Protein AF-A0AAN5CWR9-F1 (afdb_monomer)

Solvent-accessible surface area (backbone atoms only — not comparable to full-atom values): 10874 Å² total; per-residue (Å²): 136,82,84,84,90,83,85,81,84,77,79,86,83,84,78,80,84,82,78,83,78,79,84,79,78,82,86,76,77,94,75,89,75,87,76,82,74,76,89,75,84,77,80,77,78,90,78,76,80,80,81,78,84,73,88,71,83,81,76,83,70,81,81,71,81,74,76,70,79,76,76,76,74,86,65,65,53,74,72,73,81,78,58,66,41,56,16,73,83,80,62,50,77,31,61,57,33,38,69,52,52,84,51,71,69,59,26,51,56,53,59,70,39,47,58,71,97,48,76,71,52,54,56,59,51,57,52,47,70,76,43,86,71,78,47,35,36,38,64,90,37,41,67,79,71,81,68,69,78,78,76,82,126

Sequence (153 aa):
RTDEMGKTMQEPRESDGIAANPLAKEKNGAEENPMRIAEEHAEISLNSEPPKDKSMEVKKRPMAKALSPSATALHPLPVVNGVMRMCYLCGAMVSRSYATPPNPLARADFLARVIFSKKSFRHSVKALGRNATTAYFCVEHIRTSVEIPQEKQ

pLDDT: mean 73.28, std 16.83, range [47.56, 96.88]

Secondary structure (DSSP, 8-state):
------------------------------------------------PPPP----------------------PPPP-STT--EE-TTT--EESSEEEPPSSHHHHHHHHHTB--SSHHHHHHHHHHHHS----EEEGGGB-----------

Radius of gyration: 30.71 Å; Cα contacts (8 Å, |Δi|>4): 94; chains: 1; bounding box: 47×105×71 Å

Mean predicted aligned error: 17.84 Å

Foldseek 3Di:
DDDDDDDDDDDDDDDDDDDDDDDPPDDDDDDDDPPDDDPDPPPPDPDDDPPDDDDDPPPDDPDDPPPPPPPPQQDWDPQDPQDFFQAPQPRDTDSTKGKQDLDLVSNVVQLVQFADPDPVVVVVSVVVSVDSDIGIHHPVRGNNDPVVPPPDD

Structure (mmCIF, N/CA/C/O backbone):
data_AF-A0AAN5CWR9-F1
#
_entry.id   AF-A0AAN5CWR9-F1
#
loop_
_atom_site.group_PDB
_atom_site.id
_atom_site.type_symbol
_atom_site.label_atom_id
_atom_site.label_alt_id
_atom_site.label_comp_id
_atom_site.label_asym_id
_atom_site.label_entity_id
_atom_site.label_seq_id
_atom_site.pdbx_PDB_ins_code
_atom_site.Cartn_x
_atom_site.Cartn_y
_atom_site.Cartn_z
_atom_site.occupancy
_atom_site.B_iso_or_equiv
_atom_site.auth_seq_id
_atom_site.auth_comp_id
_atom_site.auth_asym_id
_atom_site.auth_atom_id
_atom_site.pdbx_PDB_model_num
ATOM 1 N N . ARG A 1 1 ? -17.597 -64.579 24.641 1.00 47.56 1 ARG A N 1
ATOM 2 C CA . ARG A 1 1 ? -16.515 -64.777 23.649 1.00 47.56 1 ARG A CA 1
ATOM 3 C C . ARG A 1 1 ? -15.872 -63.404 23.480 1.00 47.56 1 ARG A C 1
ATOM 5 O O . ARG A 1 1 ? -16.489 -62.561 22.851 1.00 47.56 1 ARG A O 1
ATOM 12 N N . THR A 1 2 ? -14.751 -63.223 24.186 1.00 52.31 2 THR A N 1
ATOM 13 C CA . THR A 1 2 ? -13.740 -62.144 24.132 1.00 52.31 2 THR A CA 1
ATOM 14 C C . THR A 1 2 ? -14.175 -60.682 24.288 1.00 52.31 2 THR A C 1
ATOM 16 O O . THR A 1 2 ? -14.654 -60.041 23.357 1.00 52.31 2 THR A O 1
ATOM 19 N N . ASP A 1 3 ? -13.911 -60.223 25.507 1.00 55.22 3 ASP A N 1
ATOM 20 C CA . ASP A 1 3 ? -13.624 -58.891 26.033 1.00 55.22 3 ASP A CA 1
ATOM 21 C C . ASP A 1 3 ? -12.478 -58.113 25.331 1.00 55.22 3 ASP A C 1
ATOM 23 O O . ASP A 1 3 ? -11.774 -58.642 24.473 1.00 55.22 3 ASP A O 1
ATOM 27 N N . GLU A 1 4 ? -12.272 -56.886 25.841 1.00 62.09 4 GLU A N 1
ATOM 28 C CA . GLU A 1 4 ? -11.043 -56.054 25.863 1.00 62.09 4 GLU A CA 1
ATOM 29 C C . GLU A 1 4 ? -10.886 -55.011 24.737 1.00 62.09 4 GLU A C 1
ATOM 31 O O . GLU A 1 4 ? -10.612 -55.311 23.583 1.00 62.09 4 GLU A O 1
ATOM 36 N N . MET A 1 5 ? -11.262 -53.745 24.969 1.00 61.09 5 MET A N 1
ATOM 37 C CA . MET A 1 5 ? -10.523 -52.680 25.684 1.00 61.09 5 MET A CA 1
ATOM 38 C C . MET A 1 5 ? -9.194 -52.279 25.022 1.00 61.09 5 MET A C 1
ATOM 40 O O . MET A 1 5 ? -8.156 -52.888 25.237 1.00 61.09 5 MET A O 1
ATOM 44 N N . GLY A 1 6 ? -9.224 -51.153 24.302 1.00 62.38 6 GLY A N 1
ATOM 45 C CA . GLY A 1 6 ? -8.041 -50.443 23.812 1.00 62.38 6 GLY A CA 1
ATOM 46 C C . GLY A 1 6 ? -8.216 -48.930 23.941 1.00 62.38 6 GLY A C 1
ATOM 47 O O . GLY A 1 6 ? -8.364 -48.231 22.945 1.00 62.38 6 GLY A O 1
ATOM 48 N N . LYS A 1 7 ? -8.259 -48.421 25.180 1.00 59.09 7 LYS A N 1
ATOM 49 C CA . LYS A 1 7 ? -8.129 -46.986 25.482 1.00 59.09 7 LYS A CA 1
ATOM 50 C C . LYS A 1 7 ? -6.653 -46.608 25.370 1.00 59.09 7 LYS A C 1
ATOM 52 O O . LYS A 1 7 ? -5.876 -46.916 26.268 1.00 59.09 7 LYS A O 1
ATOM 57 N N . THR A 1 8 ? -6.264 -45.915 24.307 1.00 69.56 8 THR A N 1
ATOM 58 C CA . THR A 1 8 ? -4.956 -45.254 24.259 1.00 69.56 8 THR A CA 1
ATOM 59 C C . THR A 1 8 ? -5.060 -43.930 25.006 1.00 69.56 8 THR A C 1
ATOM 61 O O . THR A 1 8 ? -5.626 -42.959 24.508 1.00 69.56 8 THR A O 1
ATOM 64 N N . MET A 1 9 ? -4.544 -43.911 26.234 1.00 60.97 9 MET A N 1
ATOM 65 C CA . MET A 1 9 ? -4.169 -42.678 26.915 1.00 60.97 9 MET A CA 1
ATOM 66 C C . MET A 1 9 ? -2.924 -42.115 26.223 1.00 60.97 9 MET A C 1
ATOM 68 O O . MET A 1 9 ? -1.904 -42.795 26.155 1.00 60.97 9 MET A O 1
ATOM 72 N N . GLN A 1 10 ? -3.007 -40.891 25.705 1.00 65.06 10 GLN A N 1
ATOM 73 C CA . GLN A 1 10 ? -1.825 -40.074 25.444 1.00 65.06 10 GLN A CA 1
ATOM 74 C C . GLN A 1 10 ? -1.863 -38.860 26.366 1.00 65.06 10 GLN A C 1
ATOM 76 O O . GLN A 1 10 ? -2.890 -38.203 26.524 1.00 65.06 10 GLN A O 1
ATOM 81 N N . GLU A 1 11 ? -0.727 -38.677 27.024 1.00 67.56 11 GLU A N 1
ATOM 82 C CA . GLU A 1 11 ? -0.473 -37.818 28.170 1.00 67.56 11 GLU A CA 1
ATOM 83 C C . GLU A 1 11 ? -0.696 -36.322 27.893 1.00 67.56 11 GLU A C 1
ATOM 85 O O . GLU A 1 11 ? -0.431 -35.842 26.785 1.00 67.56 11 GLU A O 1
ATOM 90 N N . PRO A 1 12 ? -1.097 -35.547 28.915 1.00 61.97 12 PRO A N 1
ATOM 91 C CA . PRO A 1 12 ? -0.959 -34.102 28.891 1.00 61.97 12 PRO A CA 1
ATOM 92 C C . PRO A 1 12 ? 0.529 -33.740 28.980 1.00 61.97 12 PRO A C 1
ATOM 94 O O . PRO A 1 12 ? 1.196 -34.012 29.974 1.00 61.97 12 PRO A O 1
ATOM 97 N N . ARG A 1 13 ? 1.061 -33.104 27.933 1.00 68.06 13 ARG A N 1
ATOM 98 C CA . ARG A 1 13 ? 2.355 -32.423 28.019 1.00 68.06 13 ARG A CA 1
ATOM 99 C C . ARG A 1 13 ? 2.169 -31.110 28.763 1.00 68.06 13 ARG A C 1
ATOM 101 O O . ARG A 1 13 ? 1.835 -30.088 28.169 1.00 68.06 13 ARG A O 1
ATOM 108 N N . GLU A 1 14 ? 2.392 -31.170 30.066 1.00 61.75 14 GLU A N 1
ATOM 109 C CA . GLU A 1 14 ? 2.844 -30.025 30.840 1.00 61.75 14 GLU A CA 1
ATOM 110 C C . GLU A 1 14 ? 4.251 -29.668 30.346 1.00 61.75 14 GLU A C 1
ATOM 112 O O . GLU A 1 14 ? 5.178 -30.475 30.391 1.00 61.75 14 GLU A O 1
ATOM 117 N N . SER A 1 15 ? 4.400 -28.471 29.790 1.00 65.31 15 SER A N 1
ATOM 118 C CA . SER A 1 15 ? 5.708 -27.842 29.667 1.00 65.31 15 SER A CA 1
ATOM 119 C C . SER A 1 15 ? 5.590 -26.439 30.225 1.00 65.31 15 SER A C 1
ATOM 121 O O . SER A 1 15 ? 5.079 -25.521 29.578 1.00 65.31 15 SER A O 1
ATOM 123 N N . ASP A 1 16 ? 6.022 -26.361 31.475 1.00 54.06 16 ASP A N 1
ATOM 124 C CA . ASP A 1 16 ? 6.283 -25.190 32.279 1.00 54.06 16 ASP A CA 1
ATOM 125 C C . ASP A 1 16 ? 7.066 -24.093 31.551 1.00 54.06 16 ASP A C 1
ATOM 127 O O . ASP A 1 16 ? 7.978 -24.342 30.763 1.00 54.06 16 ASP A O 1
ATOM 131 N N . GLY 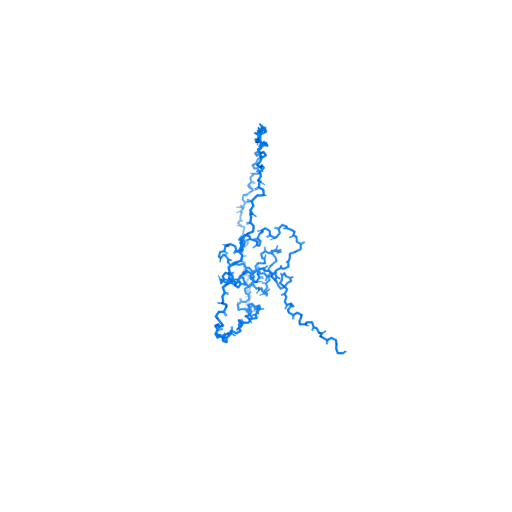A 1 17 ? 6.777 -22.858 31.961 1.00 58.53 17 GLY A N 1
ATOM 132 C CA . GLY A 1 17 ? 7.820 -21.856 32.142 1.00 58.53 17 GLY A CA 1
ATOM 133 C C . GLY A 1 17 ? 8.174 -21.012 30.925 1.00 58.53 17 GLY A C 1
ATOM 134 O O . GLY A 1 17 ? 9.260 -21.140 30.369 1.00 58.53 17 GLY A O 1
ATOM 135 N N . ILE A 1 18 ? 7.340 -20.015 30.612 1.00 57.34 18 ILE A N 1
ATOM 136 C CA . ILE A 1 18 ? 7.856 -18.778 30.013 1.00 57.34 18 ILE A CA 1
ATOM 137 C C . ILE A 1 18 ? 7.886 -17.723 31.110 1.00 57.34 18 ILE A C 1
ATOM 139 O O . ILE A 1 18 ? 6.858 -17.254 31.597 1.00 57.34 18 ILE A O 1
ATOM 143 N N . ALA A 1 19 ? 9.114 -17.427 31.519 1.00 57.62 19 ALA A N 1
ATOM 144 C CA . ALA A 1 19 ? 9.483 -16.480 32.546 1.00 57.62 19 ALA A CA 1
ATOM 145 C C . ALA A 1 19 ? 8.794 -15.122 32.356 1.00 57.62 19 ALA A C 1
ATOM 147 O O . ALA A 1 19 ? 8.875 -14.491 31.300 1.00 57.62 19 ALA A O 1
ATOM 148 N N . ALA A 1 20 ? 8.160 -14.656 33.430 1.00 57.03 20 ALA A N 1
ATOM 149 C CA . ALA A 1 20 ? 7.806 -13.261 33.599 1.00 57.03 20 ALA A CA 1
ATOM 150 C C . ALA A 1 20 ? 9.095 -12.428 33.552 1.00 57.03 20 ALA A C 1
ATOM 152 O O . ALA A 1 20 ? 9.962 -12.562 34.413 1.00 57.03 20 ALA A O 1
ATOM 153 N N . ASN A 1 21 ? 9.228 -11.588 32.530 1.00 58.91 21 ASN A N 1
ATOM 154 C CA . ASN A 1 21 ? 10.329 -10.642 32.429 1.00 58.91 21 ASN A CA 1
ATOM 155 C C . ASN A 1 21 ? 10.026 -9.465 33.378 1.00 58.91 21 ASN A C 1
ATOM 157 O O . ASN A 1 21 ? 9.003 -8.796 33.190 1.00 58.91 21 ASN A O 1
ATOM 161 N N . PRO A 1 22 ? 10.833 -9.222 34.426 1.00 63.12 22 PRO A N 1
ATOM 162 C CA . PRO A 1 22 ? 10.560 -8.160 35.374 1.00 63.12 22 PRO A CA 1
ATOM 163 C C . PRO A 1 22 ? 10.763 -6.792 34.723 1.00 63.12 22 PRO A C 1
ATOM 165 O O . PRO A 1 22 ? 11.808 -6.467 34.166 1.00 63.12 22 PRO A O 1
ATOM 168 N N . LEU A 1 23 ? 9.706 -6.001 34.853 1.00 56.25 23 LEU A N 1
ATOM 169 C CA . LEU A 1 23 ? 9.602 -4.561 34.700 1.00 56.25 23 LEU A CA 1
ATOM 170 C C . LEU A 1 23 ? 10.890 -3.832 35.142 1.00 56.25 23 LEU A C 1
ATOM 172 O O . LEU A 1 23 ? 11.069 -3.520 36.321 1.00 56.25 23 LEU A O 1
ATOM 176 N N . ALA A 1 24 ? 11.776 -3.535 34.188 1.00 58.25 24 ALA A N 1
ATOM 177 C CA . ALA A 1 24 ? 12.915 -2.653 34.404 1.00 58.25 24 ALA A CA 1
ATOM 178 C C . ALA A 1 24 ? 12.397 -1.221 34.564 1.00 58.25 24 ALA A C 1
ATOM 180 O O . ALA A 1 24 ? 11.989 -0.538 33.626 1.00 58.25 24 ALA A O 1
ATOM 181 N N . LYS A 1 25 ? 12.354 -0.807 35.824 1.00 55.28 25 LYS A N 1
ATOM 182 C CA . LYS A 1 25 ? 11.990 0.518 36.297 1.00 55.28 25 LYS A CA 1
ATOM 183 C C . LYS A 1 25 ? 13.223 1.411 36.168 1.00 55.28 25 LYS A C 1
ATOM 185 O O . LYS A 1 25 ? 13.898 1.667 37.160 1.00 55.28 25 LYS A O 1
ATOM 190 N N . GLU A 1 26 ? 13.538 1.873 34.962 1.00 56.47 26 GLU A N 1
ATOM 191 C CA . GLU A 1 26 ? 14.550 2.919 34.793 1.00 56.47 26 GLU A CA 1
ATOM 192 C C . GLU A 1 26 ? 13.949 4.278 35.162 1.00 56.47 26 GLU A C 1
ATOM 194 O O . GLU A 1 26 ? 13.324 4.979 34.370 1.00 56.47 26 GLU A O 1
ATOM 199 N N . LYS A 1 27 ? 14.122 4.620 36.440 1.00 58.88 27 LYS A N 1
ATOM 200 C CA . LYS A 1 27 ? 14.214 6.002 36.898 1.00 58.88 27 LYS A CA 1
ATOM 201 C C . LYS A 1 27 ? 15.651 6.462 36.658 1.00 58.88 27 LYS A C 1
ATOM 203 O O . LYS A 1 27 ? 16.507 6.127 37.460 1.00 58.88 27 LYS A O 1
ATOM 208 N N . ASN A 1 28 ? 15.883 7.232 35.607 1.00 53.97 28 ASN A N 1
ATOM 209 C CA . ASN A 1 28 ? 17.010 8.155 35.458 1.00 53.97 28 ASN A CA 1
ATOM 210 C C . ASN A 1 28 ? 16.436 9.282 34.594 1.00 53.97 28 ASN A C 1
ATOM 212 O O . ASN A 1 28 ? 15.995 9.049 33.479 1.00 53.97 28 ASN A O 1
ATOM 216 N N . GLY A 1 29 ? 16.139 10.446 35.146 1.00 48.91 29 GLY A N 1
ATOM 217 C CA . GLY A 1 29 ? 17.157 11.402 35.539 1.00 48.91 29 GLY A CA 1
ATOM 218 C C . GLY A 1 29 ? 16.860 12.633 34.699 1.00 48.91 29 GLY A C 1
ATOM 219 O O . GLY A 1 29 ? 17.113 12.653 33.499 1.00 48.91 29 GLY A O 1
ATOM 220 N N . ALA A 1 30 ? 16.189 13.594 35.321 1.00 53.47 30 ALA A N 1
ATOM 221 C CA . ALA A 1 30 ? 16.084 14.931 34.785 1.00 53.47 30 ALA A CA 1
ATOM 222 C C . ALA A 1 30 ? 17.504 15.491 34.696 1.00 53.47 30 ALA A C 1
ATOM 224 O O . ALA A 1 30 ? 18.163 15.631 35.722 1.00 53.47 30 ALA A O 1
ATOM 225 N N . GLU A 1 31 ? 17.965 15.800 33.492 1.00 55.69 31 GLU A N 1
ATOM 226 C CA . GLU A 1 31 ? 19.008 16.798 33.329 1.00 55.69 31 GLU A CA 1
ATOM 227 C C . GLU A 1 31 ? 18.554 17.762 32.243 1.00 55.69 31 GLU A C 1
ATOM 229 O O . GLU A 1 31 ? 18.383 17.443 31.065 1.00 55.69 31 GLU A O 1
ATOM 234 N N . GLU A 1 32 ? 18.211 18.936 32.738 1.00 53.38 32 GLU A N 1
ATOM 235 C CA . GLU A 1 32 ? 17.760 20.093 32.011 1.00 53.38 32 GLU A CA 1
ATOM 236 C C . GLU A 1 32 ? 18.939 20.596 31.180 1.00 53.38 32 GLU A C 1
ATOM 238 O O . GLU A 1 32 ? 19.935 21.061 31.725 1.00 53.38 32 GLU A O 1
ATOM 243 N N . ASN A 1 33 ? 18.836 20.524 29.854 1.00 58.34 33 ASN A N 1
ATOM 244 C CA . ASN A 1 33 ? 19.775 21.213 28.978 1.00 58.34 33 ASN A CA 1
ATOM 245 C C . ASN A 1 33 ? 19.024 22.275 28.161 1.00 58.34 33 ASN A C 1
ATOM 247 O O . ASN A 1 33 ? 18.563 21.994 27.051 1.00 58.34 33 ASN A O 1
ATOM 251 N N . PRO A 1 34 ? 18.838 23.497 28.699 1.00 61.22 34 PRO A N 1
ATOM 252 C CA . PRO A 1 34 ? 18.326 24.625 27.938 1.00 61.22 34 PRO A CA 1
ATOM 253 C C . PRO A 1 34 ? 19.457 25.198 27.079 1.00 61.22 34 PRO A C 1
ATOM 255 O O . PRO A 1 34 ? 19.990 26.278 27.345 1.00 61.22 34 PRO A O 1
ATOM 258 N N . MET A 1 35 ? 19.843 24.470 26.030 1.00 53.25 35 MET A N 1
ATOM 259 C CA . MET A 1 35 ? 20.779 24.998 25.049 1.00 53.25 35 MET A CA 1
ATOM 260 C C . MET A 1 35 ? 20.039 26.008 24.167 1.00 53.25 35 MET A C 1
ATOM 262 O O . MET A 1 35 ? 19.360 25.673 23.198 1.00 53.25 35 MET A O 1
ATOM 266 N N . ARG A 1 36 ? 20.159 27.273 24.577 1.00 60.91 36 ARG A N 1
ATOM 267 C CA . ARG A 1 36 ? 19.940 28.471 23.770 1.00 60.91 36 ARG A CA 1
ATOM 268 C C . ARG A 1 36 ? 20.701 28.321 22.453 1.00 60.91 36 ARG A C 1
ATOM 270 O O . ARG A 1 36 ? 21.915 28.503 22.428 1.00 60.91 36 ARG A O 1
ATOM 277 N N . ILE A 1 37 ? 19.998 28.007 21.372 1.00 59.56 37 ILE A N 1
ATOM 278 C CA . ILE A 1 37 ? 20.516 28.241 20.027 1.00 59.56 37 ILE A CA 1
ATOM 279 C C . ILE A 1 37 ? 19.919 29.560 19.574 1.00 59.56 37 ILE A C 1
ATOM 281 O O . ILE A 1 37 ? 18.703 29.732 19.519 1.00 59.56 37 ILE A O 1
ATOM 285 N N . ALA A 1 38 ? 20.838 30.495 19.382 1.00 54.66 38 ALA A N 1
ATOM 286 C CA . ALA A 1 38 ? 20.616 31.859 18.982 1.00 54.66 38 ALA A CA 1
ATOM 287 C C . ALA A 1 38 ? 19.696 31.950 17.760 1.00 54.66 38 ALA A C 1
ATOM 289 O O . ALA A 1 38 ? 19.860 31.236 16.771 1.00 54.66 38 ALA A O 1
ATOM 290 N N . GLU A 1 39 ? 18.751 32.881 17.852 1.00 58.19 39 GLU A N 1
ATOM 291 C CA . GLU A 1 39 ? 18.217 33.600 16.707 1.00 58.19 39 GLU A CA 1
ATOM 292 C C . GLU A 1 39 ? 19.386 34.194 15.916 1.00 58.19 39 GLU A C 1
ATOM 294 O O . GLU A 1 39 ? 19.954 35.215 16.299 1.00 58.19 39 GLU A O 1
ATOM 299 N N . GLU A 1 40 ? 19.747 33.553 14.810 1.00 61.78 40 GLU A N 1
ATOM 300 C CA . GLU A 1 40 ? 20.490 34.205 13.741 1.00 61.78 40 GLU A CA 1
ATOM 301 C C . GLU A 1 40 ? 19.489 34.505 12.624 1.00 61.78 40 GLU A C 1
ATOM 303 O O . GLU A 1 40 ? 19.027 33.627 11.890 1.00 61.78 40 GLU A O 1
ATOM 308 N N . HIS A 1 41 ? 19.072 35.770 12.584 1.00 55.69 41 HIS A N 1
ATOM 309 C CA . HIS A 1 41 ? 18.263 36.352 11.523 1.00 55.69 41 HIS A CA 1
ATOM 310 C C . HIS A 1 41 ? 19.106 36.377 10.248 1.00 55.69 41 HIS A C 1
ATOM 312 O O . HIS A 1 41 ? 19.879 37.301 10.015 1.00 55.69 41 HIS A O 1
ATOM 318 N N . ALA A 1 42 ? 18.963 35.350 9.414 1.00 55.12 42 ALA A N 1
ATOM 319 C CA . ALA A 1 42 ? 19.442 35.405 8.042 1.00 55.12 42 ALA A CA 1
ATOM 320 C C . ALA A 1 42 ? 18.433 36.206 7.206 1.00 55.12 42 ALA A C 1
ATOM 322 O O . ALA A 1 42 ? 17.462 35.664 6.674 1.00 55.12 42 ALA A O 1
ATOM 323 N N . GLU A 1 43 ? 18.665 37.514 7.101 1.00 56.62 43 GLU A N 1
ATOM 324 C CA . GLU A 1 43 ? 18.069 38.361 6.072 1.00 56.62 43 GLU A CA 1
ATOM 325 C C . GLU A 1 43 ? 18.532 37.868 4.693 1.00 56.62 43 GLU A C 1
ATOM 327 O O . GLU A 1 43 ? 19.590 38.234 4.180 1.00 56.62 43 GLU A O 1
ATOM 332 N N . ILE A 1 44 ? 17.739 36.994 4.074 1.00 53.38 44 ILE A N 1
ATOM 333 C CA . ILE A 1 44 ? 17.938 36.615 2.677 1.00 53.38 44 ILE A CA 1
ATOM 334 C C . ILE A 1 44 ? 17.430 37.780 1.825 1.00 53.38 44 ILE A C 1
ATOM 336 O O . ILE A 1 44 ? 16.238 37.905 1.543 1.00 53.38 44 ILE A O 1
ATOM 340 N N . SER A 1 45 ? 18.368 38.645 1.438 1.00 59.44 45 SER A N 1
ATOM 341 C CA . SER A 1 45 ? 18.202 39.6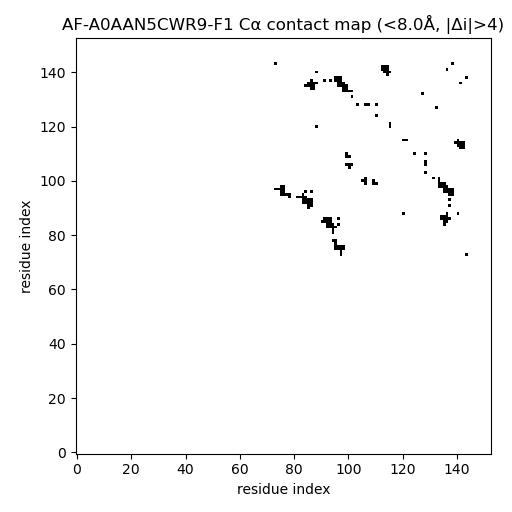68 0.407 1.00 59.44 45 SER A CA 1
ATOM 342 C C . SER A 1 45 ? 17.625 39.056 -0.874 1.00 59.44 45 SER A C 1
ATOM 344 O O . SER A 1 45 ? 18.304 38.342 -1.613 1.00 59.44 45 SER A O 1
ATOM 346 N N . LEU A 1 46 ? 16.363 39.378 -1.153 1.00 59.00 46 LEU A N 1
ATOM 347 C CA . LEU A 1 46 ? 15.702 39.180 -2.439 1.00 59.00 46 LEU A CA 1
ATOM 348 C C . LEU A 1 46 ? 16.259 40.186 -3.456 1.00 59.00 46 LEU A C 1
ATOM 350 O O . LEU A 1 46 ? 15.626 41.189 -3.756 1.00 59.00 46 LEU A O 1
ATOM 354 N N . ASN A 1 47 ? 17.444 39.913 -3.996 1.00 59.88 47 ASN A N 1
ATOM 355 C CA . ASN A 1 47 ? 17.929 40.558 -5.215 1.00 59.88 47 ASN A CA 1
ATOM 356 C C . ASN A 1 47 ? 18.303 39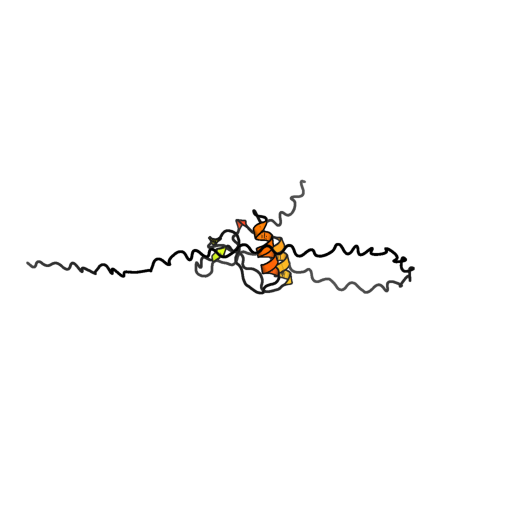.465 -6.212 1.00 59.88 47 ASN A C 1
ATOM 358 O O . ASN A 1 47 ? 19.435 38.996 -6.280 1.00 59.88 47 ASN A O 1
ATOM 362 N N . SER A 1 48 ? 17.313 39.011 -6.969 1.00 52.72 48 SER A N 1
ATOM 363 C CA . SER A 1 48 ? 17.538 38.204 -8.164 1.00 52.72 48 SER A CA 1
ATOM 364 C C . SER A 1 48 ? 16.817 38.897 -9.304 1.00 52.72 48 SER A C 1
ATOM 366 O O . SER A 1 48 ? 15.602 38.788 -9.455 1.00 52.72 48 SER A O 1
ATOM 368 N N . GLU A 1 49 ? 17.585 39.686 -10.050 1.00 69.62 49 GLU A N 1
ATOM 369 C CA . GLU A 1 49 ? 17.147 40.306 -11.291 1.00 69.62 49 GLU A CA 1
ATOM 370 C C . GLU A 1 49 ? 16.608 39.232 -12.254 1.00 69.62 49 GLU A C 1
ATOM 372 O O . GLU A 1 49 ? 17.197 38.150 -12.367 1.00 69.62 49 GLU A O 1
ATOM 377 N N . PRO A 1 50 ? 15.500 39.500 -12.964 1.00 65.94 50 PRO A N 1
ATOM 378 C CA . PRO A 1 50 ? 14.963 38.565 -13.940 1.00 65.94 50 PRO A CA 1
ATOM 379 C C . PRO A 1 50 ? 15.974 38.373 -15.086 1.00 65.94 50 PRO A C 1
ATOM 381 O O . PRO A 1 50 ? 16.407 39.361 -15.692 1.00 65.94 50 PRO A O 1
ATOM 384 N N . PRO A 1 51 ? 16.362 37.128 -15.425 1.00 65.06 51 PRO A N 1
ATOM 385 C CA . PRO A 1 51 ? 17.225 36.883 -16.568 1.00 65.06 51 PRO A CA 1
ATOM 386 C C . PRO A 1 51 ? 16.496 37.311 -17.842 1.00 65.06 51 PRO A C 1
ATOM 388 O O . PRO A 1 51 ? 15.426 36.803 -18.172 1.00 65.06 51 PRO A O 1
ATOM 391 N N . LYS A 1 52 ? 17.088 38.281 -18.544 1.00 64.62 52 LYS A N 1
ATOM 392 C CA . LYS A 1 52 ? 16.587 38.795 -19.816 1.00 64.62 52 LYS A CA 1
ATOM 393 C C . LYS A 1 52 ? 16.515 37.669 -20.841 1.00 64.62 52 LYS A C 1
ATOM 395 O O . LYS A 1 52 ? 17.521 37.038 -21.170 1.00 64.62 52 LYS A O 1
ATOM 400 N N . ASP A 1 53 ? 15.295 37.485 -21.325 1.00 58.44 53 ASP A N 1
ATOM 401 C CA . ASP A 1 53 ? 14.870 36.736 -22.495 1.00 58.44 53 ASP A CA 1
ATOM 402 C C . ASP A 1 53 ? 15.955 36.627 -23.577 1.00 58.44 53 ASP A C 1
ATOM 404 O O . ASP A 1 53 ? 16.296 37.591 -24.265 1.00 58.44 53 ASP A O 1
ATOM 408 N N . LYS A 1 54 ? 16.479 35.414 -23.756 1.00 56.88 54 LYS A N 1
ATOM 409 C CA . LYS A 1 54 ? 17.077 34.995 -25.022 1.00 56.88 54 LYS A CA 1
ATOM 410 C C . LYS A 1 54 ? 16.099 34.025 -25.658 1.00 56.88 54 LYS A C 1
ATOM 412 O O . LYS A 1 54 ? 16.096 32.841 -25.334 1.00 56.88 54 LYS A O 1
ATOM 417 N N . SER A 1 55 ? 15.268 34.566 -26.548 1.00 61.62 55 SER A N 1
ATOM 418 C CA . SER A 1 55 ? 14.431 33.812 -27.479 1.00 61.62 55 SER A CA 1
ATOM 419 C C . SER A 1 55 ? 15.278 32.762 -28.199 1.00 61.62 55 SER A C 1
ATOM 421 O O . SER A 1 55 ? 16.028 33.070 -29.123 1.00 61.62 55 SER A O 1
ATOM 423 N N . MET A 1 56 ? 15.186 31.516 -27.741 1.00 61.44 56 MET A N 1
ATOM 424 C CA . MET A 1 56 ? 15.714 30.365 -28.455 1.00 61.44 56 MET A CA 1
ATOM 425 C C . MET A 1 56 ? 14.621 29.849 -29.383 1.00 61.44 56 MET A C 1
ATOM 427 O O . MET A 1 56 ? 13.564 29.408 -28.934 1.00 61.44 56 MET A O 1
ATOM 431 N N . GLU A 1 57 ? 14.889 29.910 -30.686 1.00 68.69 57 GLU A N 1
ATOM 432 C CA . GLU A 1 57 ? 14.087 29.269 -31.723 1.00 68.69 57 GLU A CA 1
ATOM 433 C C . GLU A 1 57 ? 13.849 27.794 -31.377 1.00 68.69 57 GLU A C 1
ATOM 435 O O . GLU A 1 57 ? 14.753 26.952 -31.394 1.00 68.69 57 GLU A O 1
ATOM 440 N N . VAL A 1 58 ? 12.593 27.479 -31.057 1.00 54.12 58 VAL A N 1
ATOM 441 C CA . VAL A 1 58 ? 12.125 26.123 -30.787 1.00 54.12 58 VAL A CA 1
ATOM 442 C C . VAL A 1 58 ? 12.114 25.356 -32.106 1.00 54.12 58 VAL A C 1
ATOM 444 O O . VAL A 1 58 ? 11.136 25.337 -32.856 1.00 54.12 58 VAL A O 1
ATOM 447 N N . LYS A 1 59 ? 13.241 24.706 -32.399 1.00 65.81 59 LYS A N 1
ATOM 448 C CA . LYS A 1 59 ? 13.385 23.750 -33.496 1.00 65.81 59 LYS A CA 1
ATOM 449 C C . LYS A 1 59 ? 12.437 22.579 -33.223 1.00 65.81 59 LYS A C 1
ATOM 451 O O . LYS A 1 59 ? 12.717 21.732 -32.374 1.00 65.81 59 LYS A O 1
ATOM 456 N N . LYS A 1 60 ? 11.287 22.580 -33.905 1.00 61.81 60 LYS A N 1
ATOM 457 C CA . LYS A 1 60 ? 10.214 21.577 -33.811 1.00 61.81 60 LYS A CA 1
ATOM 458 C C . LYS A 1 60 ? 10.800 20.176 -34.002 1.00 61.81 60 LYS A C 1
ATOM 460 O O . LYS A 1 60 ? 11.074 19.759 -35.125 1.00 61.81 60 LYS A O 1
ATOM 465 N N . ARG A 1 61 ? 11.033 19.458 -32.900 1.00 65.00 61 ARG A N 1
ATOM 466 C CA . ARG A 1 61 ? 11.421 18.046 -32.947 1.00 65.00 61 ARG A CA 1
ATOM 467 C C . ARG A 1 61 ? 10.165 17.215 -33.232 1.00 65.00 61 ARG A C 1
ATOM 469 O O . ARG A 1 61 ? 9.139 17.465 -32.597 1.00 65.00 61 ARG A O 1
ATOM 476 N N . PRO A 1 62 ? 10.218 16.259 -34.174 1.00 65.00 62 PRO A N 1
ATOM 477 C CA . PRO A 1 62 ? 9.090 15.389 -34.469 1.00 65.00 62 PRO A CA 1
ATOM 478 C C . PRO A 1 62 ? 8.728 14.598 -33.212 1.00 65.00 62 PRO A C 1
ATOM 480 O O . PRO A 1 62 ? 9.587 13.973 -32.588 1.00 65.00 62 PRO A O 1
ATOM 483 N N . MET A 1 63 ? 7.458 14.671 -32.820 1.00 61.31 63 MET A N 1
ATOM 484 C CA . MET A 1 63 ? 6.941 13.962 -31.658 1.00 61.31 63 MET A CA 1
ATOM 485 C C . MET A 1 63 ? 6.986 12.464 -31.944 1.00 61.31 63 MET A C 1
ATOM 487 O O . MET A 1 63 ? 6.149 11.928 -32.671 1.00 61.31 63 MET A O 1
ATOM 491 N N . ALA A 1 64 ? 7.993 11.788 -31.395 1.00 61.47 64 ALA A N 1
ATOM 492 C CA . ALA A 1 64 ? 7.989 10.340 -31.319 1.00 61.47 64 ALA A CA 1
ATOM 493 C C . ALA A 1 64 ? 6.719 9.925 -30.569 1.00 61.47 64 ALA A C 1
ATOM 495 O O . ALA A 1 64 ? 6.452 10.419 -29.473 1.00 61.47 64 ALA A O 1
ATOM 496 N N . LYS A 1 65 ? 5.923 9.060 -31.204 1.00 64.56 65 LYS A N 1
ATOM 497 C CA . LYS A 1 65 ? 4.732 8.419 -30.642 1.00 64.56 65 LYS A CA 1
ATOM 498 C C . LYS A 1 65 ? 5.065 7.935 -29.231 1.00 64.56 65 LYS A C 1
ATOM 500 O O . LYS A 1 65 ? 5.807 6.969 -29.068 1.00 64.56 65 LYS A O 1
ATOM 505 N N . ALA A 1 66 ? 4.561 8.645 -28.225 1.00 54.62 66 ALA A N 1
ATOM 506 C CA . ALA A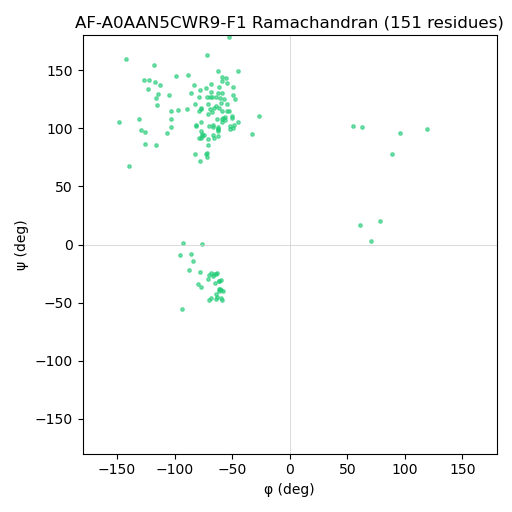 1 66 ? 4.678 8.230 -26.842 1.00 54.62 66 ALA A CA 1
ATOM 507 C C . ALA 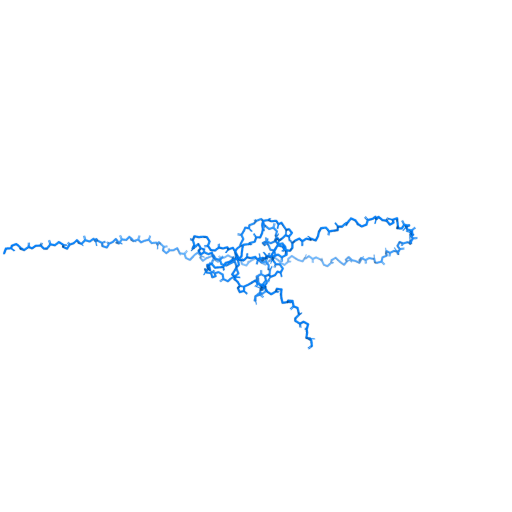A 1 66 ? 3.921 6.909 -26.722 1.00 54.62 66 ALA A C 1
ATOM 509 O O . ALA A 1 66 ? 2.696 6.878 -26.837 1.00 54.62 66 ALA A O 1
ATOM 510 N N . LEU A 1 67 ? 4.658 5.808 -26.569 1.00 60.03 67 LEU A N 1
ATOM 511 C CA . LEU A 1 67 ? 4.081 4.547 -26.134 1.00 60.03 67 LEU A CA 1
ATOM 512 C C . LEU A 1 67 ? 3.405 4.849 -24.800 1.00 60.03 67 LEU A C 1
ATOM 514 O O . LEU A 1 67 ? 4.072 5.188 -23.822 1.00 60.03 67 LEU A O 1
ATOM 518 N N . SER A 1 68 ? 2.075 4.833 -24.815 1.00 56.25 68 SER A N 1
ATOM 519 C CA . SER A 1 68 ? 1.239 5.048 -23.643 1.00 56.25 68 SER A CA 1
ATOM 520 C C . SER A 1 68 ? 1.777 4.179 -22.508 1.00 56.25 68 SER A C 1
ATOM 522 O O . SER A 1 68 ? 1.924 2.970 -22.728 1.00 56.25 68 SER A O 1
ATOM 524 N N . PRO A 1 69 ? 2.102 4.746 -21.330 1.00 54.31 69 PRO A N 1
ATOM 525 C CA . PRO A 1 69 ? 2.498 3.944 -20.189 1.00 54.31 69 PRO A CA 1
ATOM 526 C C . PRO A 1 69 ? 1.327 3.015 -19.908 1.00 54.31 69 PRO A C 1
ATOM 528 O O . PRO A 1 69 ? 0.252 3.466 -19.516 1.00 54.31 69 PRO A O 1
ATOM 531 N N . SER A 1 70 ? 1.512 1.735 -20.224 1.00 48.91 70 SER A N 1
ATOM 532 C CA . SER A 1 70 ? 0.514 0.709 -19.977 1.00 48.91 70 SER A CA 1
ATOM 533 C C . SER A 1 70 ? 0.224 0.784 -18.489 1.00 48.91 70 SER A C 1
ATOM 535 O O . SER A 1 70 ? 1.104 0.502 -17.675 1.00 48.91 70 SER A O 1
ATOM 537 N N . ALA A 1 71 ? -0.950 1.306 -18.138 1.00 54.25 71 ALA A N 1
ATOM 538 C CA . ALA A 1 71 ? -1.364 1.447 -16.761 1.00 54.25 71 ALA A CA 1
ATOM 539 C C . ALA A 1 71 ? -1.433 0.030 -16.209 1.00 54.25 71 ALA A C 1
ATOM 541 O O . ALA A 1 71 ? -2.371 -0.707 -16.504 1.00 54.25 71 ALA A O 1
ATOM 542 N N . THR A 1 72 ? -0.394 -0.383 -15.484 1.00 56.66 72 THR A N 1
ATOM 543 C CA . THR A 1 72 ? -0.363 -1.684 -14.835 1.00 56.66 72 THR A CA 1
ATOM 544 C C . THR A 1 72 ? -1.500 -1.666 -13.833 1.00 56.66 72 THR A C 1
ATOM 546 O O . THR A 1 72 ? -1.394 -1.064 -12.763 1.00 56.66 72 THR A O 1
ATOM 549 N N . ALA A 1 73 ? -2.633 -2.235 -14.233 1.00 63.03 73 ALA A N 1
ATOM 550 C CA . ALA A 1 73 ? -3.799 -2.333 -13.391 1.00 63.03 73 ALA A CA 1
ATOM 551 C C . ALA A 1 73 ? -3.356 -3.028 -12.102 1.00 63.03 73 ALA A C 1
ATOM 553 O O . ALA A 1 73 ? -2.766 -4.112 -12.126 1.00 63.03 73 ALA A O 1
ATOM 554 N N . LEU A 1 74 ? -3.543 -2.341 -10.975 1.00 66.94 74 LEU A N 1
ATOM 555 C CA . LEU A 1 74 ? -3.204 -2.865 -9.662 1.00 66.94 74 LEU A CA 1
ATOM 556 C C . LEU A 1 74 ? -4.212 -3.962 -9.344 1.00 66.94 74 LEU A C 1
ATOM 558 O O . LEU A 1 74 ? -5.253 -3.711 -8.745 1.00 66.94 74 LEU A O 1
ATOM 562 N N . HIS A 1 75 ? -3.927 -5.175 -9.798 1.00 69.19 75 HIS A N 1
ATOM 563 C CA . HIS A 1 75 ? -4.704 -6.338 -9.420 1.00 69.19 75 HIS A CA 1
ATOM 564 C C . HIS A 1 75 ? -4.203 -6.847 -8.065 1.00 69.19 75 HIS A C 1
ATOM 566 O O . HIS A 1 75 ? -2.989 -6.883 -7.833 1.00 69.19 75 HIS A O 1
ATOM 572 N N . PRO A 1 76 ? -5.111 -7.223 -7.148 1.00 72.44 76 PRO A N 1
ATOM 573 C CA . PRO A 1 76 ? -4.710 -7.879 -5.915 1.00 72.44 76 PRO A CA 1
ATOM 574 C C . PRO A 1 76 ? -3.962 -9.155 -6.282 1.00 72.44 76 PRO A C 1
ATOM 576 O O . PRO A 1 76 ? -4.341 -9.844 -7.235 1.00 72.44 76 PRO A O 1
ATOM 579 N N . LEU A 1 77 ? -2.890 -9.460 -5.545 1.00 72.44 77 LEU A N 1
ATOM 580 C CA . LEU A 1 77 ? -2.148 -10.685 -5.811 1.00 72.44 77 LEU A CA 1
ATOM 581 C C . LEU A 1 77 ? -3.115 -11.865 -5.650 1.00 72.44 77 LEU A C 1
ATOM 583 O O . LEU A 1 77 ? -3.834 -11.915 -4.643 1.00 72.44 77 LEU A O 1
ATOM 587 N N . PRO A 1 78 ? -3.179 -12.785 -6.631 1.00 67.88 78 PRO A N 1
ATOM 588 C CA . PRO A 1 78 ? -4.013 -13.963 -6.498 1.00 67.88 78 PRO A CA 1
ATOM 589 C C . PRO A 1 78 ? -3.611 -14.695 -5.220 1.00 67.88 78 PRO A C 1
ATOM 591 O O . PRO A 1 78 ? -2.434 -14.728 -4.852 1.00 67.88 78 PRO A O 1
ATOM 594 N N . VAL A 1 79 ? -4.599 -15.258 -4.529 1.00 67.75 79 VAL A N 1
ATOM 595 C CA . VAL A 1 79 ? -4.381 -16.031 -3.304 1.00 67.75 79 VAL A CA 1
ATOM 596 C C . VAL A 1 79 ? -3.743 -17.361 -3.695 1.00 67.75 79 VAL A C 1
ATOM 598 O O . VAL A 1 79 ? -4.399 -18.394 -3.760 1.00 67.75 79 VAL A O 1
ATOM 601 N N . VAL A 1 80 ? -2.456 -17.336 -4.020 1.00 62.41 80 VAL A N 1
ATOM 602 C CA . VAL A 1 80 ? -1.673 -18.546 -4.235 1.00 62.41 80 VAL A CA 1
ATOM 603 C C . VAL A 1 80 ? -1.322 -19.070 -2.844 1.00 62.41 80 VAL A C 1
ATOM 605 O O . VAL A 1 80 ? -0.632 -18.401 -2.077 1.00 62.41 80 VAL A O 1
ATOM 608 N N . ASN A 1 81 ? -1.847 -20.246 -2.500 1.00 68.50 81 ASN A N 1
ATOM 609 C CA . ASN A 1 81 ? -1.515 -21.031 -1.301 1.00 68.50 81 ASN A CA 1
ATOM 610 C C . ASN A 1 81 ? -2.142 -20.601 0.037 1.00 68.50 81 ASN A C 1
ATOM 612 O O . ASN A 1 81 ? -1.619 -20.963 1.087 1.00 68.50 81 ASN A O 1
ATOM 616 N N . GLY A 1 82 ? -3.246 -19.843 0.045 1.00 79.81 82 GLY A N 1
ATOM 617 C CA . GLY A 1 82 ? -3.957 -19.524 1.298 1.00 79.81 82 GLY A CA 1
ATOM 618 C C . GLY A 1 82 ? -3.122 -18.743 2.325 1.00 79.81 82 GLY A C 1
ATOM 619 O O . GLY A 1 82 ? -3.474 -18.687 3.501 1.00 79.81 82 GLY A O 1
ATOM 620 N N . VAL A 1 83 ? -2.006 -18.144 1.896 1.00 86.81 83 VAL A N 1
ATOM 621 C CA . VAL A 1 83 ? -1.085 -17.435 2.784 1.00 86.81 83 VAL A CA 1
ATOM 622 C C . VAL A 1 83 ? -1.744 -16.145 3.252 1.00 86.81 83 VAL A C 1
ATOM 624 O O . VAL A 1 83 ? -1.933 -15.209 2.473 1.00 86.81 83 VAL A O 1
ATOM 627 N N . MET A 1 84 ? -2.063 -16.081 4.542 1.00 93.56 84 MET A N 1
ATOM 628 C CA . MET A 1 84 ? -2.501 -14.842 5.173 1.00 93.56 84 MET A CA 1
ATOM 629 C C . MET A 1 84 ? -1.315 -13.891 5.326 1.00 93.56 84 MET A C 1
ATOM 631 O O . MET A 1 84 ? -0.226 -14.283 5.751 1.00 93.56 84 MET A O 1
ATOM 635 N N . ARG A 1 85 ? -1.526 -12.623 4.982 1.00 94.56 85 ARG A N 1
ATOM 636 C CA . ARG A 1 85 ? -0.531 -11.558 5.127 1.00 94.56 85 ARG A CA 1
ATOM 637 C C . ARG A 1 85 ? -1.048 -10.524 6.113 1.00 94.56 85 ARG A C 1
ATOM 639 O O . ARG A 1 85 ? -2.221 -10.165 6.078 1.00 94.56 85 ARG A O 1
ATOM 646 N N . MET A 1 86 ? -0.162 -10.022 6.964 1.00 96.62 86 MET A N 1
ATOM 647 C CA . MET A 1 86 ? -0.491 -8.936 7.878 1.00 96.62 86 MET A CA 1
ATOM 648 C C . MET A 1 86 ? -0.473 -7.601 7.129 1.00 96.62 86 MET A C 1
ATOM 650 O O . MET A 1 86 ? 0.513 -7.267 6.467 1.00 96.62 86 MET A O 1
ATOM 654 N N . CYS A 1 87 ? -1.554 -6.829 7.227 1.00 96.56 87 CYS A N 1
ATOM 655 C CA . CYS A 1 87 ? -1.606 -5.490 6.659 1.00 96.56 87 CYS A CA 1
ATOM 656 C C . CYS A 1 87 ? -0.662 -4.545 7.414 1.00 96.56 87 CYS A C 1
ATOM 658 O O . CYS A 1 87 ? -0.732 -4.430 8.635 1.00 96.56 87 CYS A O 1
ATOM 660 N N . TYR A 1 88 ? 0.159 -3.800 6.676 1.00 96.25 88 TYR A N 1
ATOM 661 C CA . TYR A 1 88 ? 1.130 -2.855 7.227 1.00 96.25 88 TYR A CA 1
ATOM 662 C C . TYR A 1 88 ? 0.500 -1.693 8.017 1.00 96.25 88 TYR A C 1
ATOM 664 O O . TYR A 1 88 ? 1.157 -1.117 8.877 1.00 96.25 88 TYR A O 1
ATOM 672 N N . LEU A 1 89 ? -0.761 -1.334 7.737 1.00 94.88 89 LEU A N 1
ATOM 673 C CA . LEU A 1 89 ? -1.433 -0.211 8.401 1.00 94.88 89 LEU A CA 1
ATOM 674 C C . LEU A 1 89 ? -2.257 -0.633 9.615 1.00 94.88 89 LEU A C 1
ATOM 676 O O . LEU A 1 89 ? -2.060 -0.097 10.702 1.00 94.88 89 LEU A O 1
ATOM 680 N N . CYS A 1 90 ? -3.192 -1.568 9.441 1.00 94.56 90 CYS A N 1
ATOM 681 C CA . CYS A 1 90 ? -4.094 -1.975 10.521 1.00 94.56 90 CYS A CA 1
ATOM 682 C C . CYS A 1 90 ? -3.637 -3.217 11.290 1.00 94.56 90 CYS A C 1
ATOM 684 O O . CYS A 1 90 ? -4.267 -3.553 12.287 1.00 94.56 90 CYS A O 1
ATOM 686 N N . GLY A 1 91 ? -2.597 -3.922 10.836 1.00 95.56 91 GLY A N 1
ATOM 687 C CA . GLY A 1 91 ? -2.149 -5.172 11.458 1.00 95.56 91 GLY A CA 1
ATOM 688 C C . GLY A 1 91 ? -3.102 -6.357 11.261 1.00 95.56 91 GLY A C 1
ATOM 689 O O . GLY A 1 91 ? -2.841 -7.437 11.777 1.00 95.56 91 GLY A O 1
ATOM 690 N N . ALA A 1 92 ? -4.198 -6.196 10.512 1.00 96.44 92 ALA A N 1
ATOM 691 C CA . ALA A 1 92 ? -5.138 -7.284 10.264 1.00 96.44 92 ALA A CA 1
ATOM 692 C C . ALA A 1 92 ? -4.511 -8.365 9.369 1.00 96.44 92 ALA A C 1
ATOM 694 O O . ALA A 1 92 ? -3.860 -8.053 8.367 1.00 96.44 92 ALA A O 1
ATOM 695 N N . MET A 1 93 ? -4.748 -9.632 9.707 1.00 96.88 93 MET A N 1
ATOM 696 C CA . MET A 1 93 ? -4.401 -10.773 8.860 1.00 96.88 93 MET A CA 1
ATOM 697 C C . MET A 1 93 ? -5.430 -10.895 7.739 1.00 96.88 93 MET A C 1
ATOM 699 O O . ME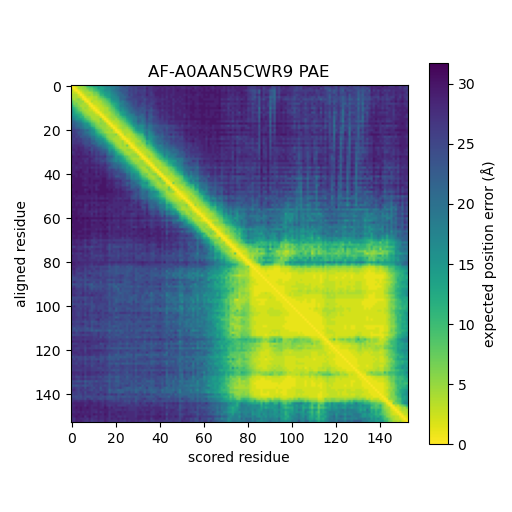T A 1 93 ? -6.613 -11.103 7.997 1.00 96.88 93 MET A O 1
ATOM 703 N N . VAL A 1 94 ? -4.990 -10.748 6.490 1.00 94.62 94 VAL A N 1
ATOM 704 C CA . VAL A 1 94 ? 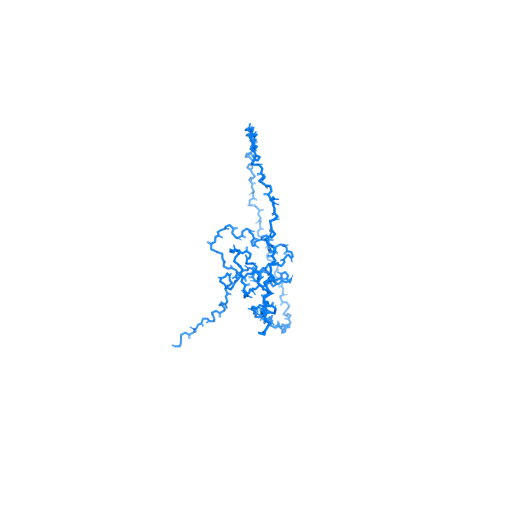-5.869 -10.761 5.317 1.00 94.62 94 VAL A CA 1
ATOM 705 C C . VAL A 1 94 ? -5.405 -11.779 4.284 1.00 94.62 94 VAL A C 1
ATOM 707 O O . VAL A 1 94 ? -4.210 -11.944 4.034 1.00 94.62 94 VAL A O 1
ATOM 710 N N . SER A 1 95 ? -6.366 -12.459 3.658 1.00 91.81 95 SER A N 1
ATOM 711 C CA . SER A 1 95 ? -6.115 -13.369 2.534 1.00 91.81 95 SER A CA 1
ATOM 712 C C . SER A 1 95 ? -5.931 -12.609 1.220 1.00 91.81 95 SER A C 1
ATOM 714 O O . SER A 1 95 ? -5.117 -12.994 0.387 1.00 91.81 95 SER A O 1
ATOM 716 N N . ARG A 1 96 ? -6.650 -11.492 1.045 1.00 91.94 96 ARG A N 1
ATOM 717 C CA . ARG A 1 96 ? -6.529 -10.594 -0.110 1.00 91.94 96 ARG A CA 1
ATOM 718 C C . ARG A 1 96 ? -5.733 -9.357 0.278 1.00 91.94 96 ARG A C 1
ATOM 720 O O . ARG A 1 96 ? -6.179 -8.552 1.096 1.00 91.94 96 ARG A O 1
ATOM 727 N N . SER A 1 97 ? -4.560 -9.204 -0.323 1.00 94.25 97 SER A N 1
ATOM 728 C CA . SER A 1 97 ? -3.699 -8.043 -0.110 1.00 94.25 97 SER A CA 1
ATOM 729 C C . SER A 1 97 ? -3.002 -7.605 -1.393 1.00 94.25 97 SER A C 1
ATOM 731 O O . SER A 1 97 ? -2.864 -8.368 -2.351 1.00 94.25 97 SER A O 1
ATOM 733 N N . TYR A 1 98 ? -2.559 -6.355 -1.394 1.00 94.38 98 TYR A N 1
ATOM 734 C CA . TYR A 1 98 ? -1.700 -5.778 -2.415 1.00 94.38 98 TYR A CA 1
ATOM 735 C C . TYR A 1 98 ? -0.283 -5.661 -1.866 1.00 94.38 98 TYR A C 1
ATOM 737 O O . TYR A 1 98 ? -0.088 -5.111 -0.780 1.00 94.38 98 TYR A O 1
ATOM 745 N N . ALA A 1 99 ? 0.701 -6.164 -2.607 1.00 95.50 99 ALA A N 1
ATOM 746 C CA . ALA A 1 99 ? 2.107 -5.971 -2.278 1.00 95.50 99 ALA A CA 1
ATOM 747 C C . ALA A 1 99 ? 2.632 -4.677 -2.907 1.00 95.50 99 ALA A C 1
ATOM 749 O O . ALA A 1 99 ? 2.256 -4.323 -4.025 1.00 95.50 99 ALA A O 1
ATOM 750 N N . THR A 1 100 ? 3.547 -3.994 -2.221 1.00 95.94 100 THR A N 1
ATOM 751 C CA . THR A 1 100 ? 4.267 -2.861 -2.814 1.00 95.94 100 THR A CA 1
ATOM 752 C C . THR A 1 100 ? 5.105 -3.313 -4.013 1.00 95.94 100 THR A C 1
ATOM 754 O O . THR A 1 100 ? 5.908 -4.238 -3.849 1.00 95.94 100 THR A O 1
ATOM 757 N N . PRO A 1 101 ? 5.009 -2.640 -5.172 1.00 94.50 101 PRO A N 1
ATOM 758 C CA . PRO A 1 101 ? 5.861 -2.935 -6.317 1.00 94.50 101 PRO A CA 1
ATOM 759 C C . PRO A 1 101 ? 7.356 -2.774 -5.987 1.00 94.50 101 PRO A C 1
ATOM 761 O O . PRO A 1 101 ? 7.722 -1.853 -5.252 1.00 94.50 101 PRO A O 1
ATOM 764 N N . PRO A 1 102 ? 8.246 -3.613 -6.550 1.00 93.38 102 PRO A N 1
ATOM 765 C CA . PRO A 1 102 ? 9.689 -3.448 -6.374 1.00 93.38 102 PRO A CA 1
ATOM 766 C C . PRO A 1 102 ? 10.231 -2.230 -7.140 1.00 93.38 102 PRO A C 1
ATOM 768 O O . PRO A 1 102 ? 11.193 -1.607 -6.697 1.00 93.38 102 PRO A O 1
ATOM 771 N N . ASN A 1 103 ? 9.601 -1.869 -8.265 1.00 93.56 103 ASN A N 1
ATOM 772 C CA . ASN A 1 103 ? 9.980 -0.713 -9.075 1.00 93.56 103 ASN A CA 1
ATOM 773 C C . ASN A 1 103 ? 9.693 0.605 -8.314 1.00 93.56 103 ASN A C 1
ATOM 775 O O . ASN A 1 103 ? 8.552 0.802 -7.894 1.00 93.56 103 ASN A O 1
ATOM 779 N N . PRO A 1 104 ? 10.668 1.527 -8.165 1.00 92.44 104 PRO A N 1
ATOM 780 C CA . PRO A 1 104 ? 10.496 2.759 -7.386 1.00 92.44 104 PRO A CA 1
ATOM 781 C C . PRO A 1 104 ? 9.374 3.679 -7.882 1.00 92.44 104 PRO A C 1
ATOM 783 O O . PRO A 1 104 ? 8.643 4.242 -7.069 1.00 92.44 104 PRO A O 1
ATOM 786 N N . LEU A 1 105 ? 9.209 3.809 -9.202 1.00 91.56 105 LEU A N 1
ATOM 787 C CA . LEU A 1 105 ? 8.191 4.672 -9.802 1.00 91.56 105 LEU A CA 1
ATOM 788 C C . LEU A 1 105 ? 6.788 4.097 -9.568 1.00 91.56 105 LEU A C 1
ATOM 790 O O . LEU A 1 105 ? 5.902 4.795 -9.082 1.00 91.56 105 LEU A O 1
ATOM 794 N N . ALA A 1 106 ? 6.613 2.797 -9.825 1.00 91.81 106 ALA A N 1
ATOM 795 C CA . ALA A 1 106 ? 5.355 2.104 -9.545 1.00 91.81 106 ALA A CA 1
ATOM 796 C C . ALA A 1 106 ? 5.049 2.046 -8.038 1.00 91.81 106 ALA A C 1
ATOM 798 O O . ALA A 1 106 ? 3.889 2.115 -7.642 1.00 91.81 106 ALA A O 1
ATOM 799 N N . ARG A 1 107 ? 6.078 1.951 -7.183 1.00 94.50 107 ARG A N 1
ATOM 800 C CA . ARG A 1 107 ? 5.934 2.020 -5.723 1.00 94.50 107 ARG A CA 1
ATOM 801 C C . ARG A 1 107 ? 5.410 3.386 -5.297 1.00 94.50 107 ARG A C 1
ATOM 803 O O . ARG A 1 107 ? 4.487 3.430 -4.493 1.00 94.50 107 ARG A O 1
ATOM 810 N N . ALA A 1 108 ? 5.963 4.478 -5.819 1.00 93.06 108 ALA A N 1
ATOM 811 C CA . ALA A 1 108 ? 5.492 5.823 -5.497 1.00 93.06 108 ALA A CA 1
ATOM 812 C C . ALA A 1 108 ? 4.014 6.013 -5.882 1.00 93.06 108 ALA A C 1
ATOM 814 O O . ALA A 1 108 ? 3.231 6.476 -5.053 1.00 93.06 108 ALA A O 1
ATOM 815 N N . ASP A 1 109 ? 3.625 5.579 -7.085 1.00 92.25 109 ASP A N 1
ATOM 816 C CA . ASP A 1 109 ? 2.231 5.631 -7.545 1.00 92.25 109 ASP A CA 1
ATOM 817 C C . ASP A 1 109 ? 1.303 4.761 -6.680 1.00 92.25 109 ASP A C 1
ATOM 819 O O . ASP A 1 109 ? 0.257 5.215 -6.220 1.00 92.25 109 ASP A O 1
ATOM 823 N N . PHE A 1 110 ? 1.724 3.533 -6.360 1.00 94.00 110 PHE A N 1
ATOM 824 C CA . PHE A 1 110 ? 0.989 2.641 -5.465 1.00 94.00 110 PHE A CA 1
ATOM 825 C C . PHE A 1 110 ? 0.778 3.264 -4.077 1.00 94.00 110 PHE A C 1
ATOM 827 O O . PHE A 1 110 ? -0.341 3.274 -3.566 1.00 94.00 110 PHE A O 1
ATOM 834 N N . LEU A 1 111 ? 1.833 3.824 -3.473 1.00 94.31 111 LEU A N 1
ATOM 835 C CA . LEU A 1 111 ? 1.766 4.439 -2.145 1.00 94.31 111 LEU A CA 1
ATOM 836 C C . LEU A 1 111 ? 0.899 5.707 -2.121 1.00 94.31 111 LEU A C 1
ATOM 838 O O . LEU A 1 111 ? 0.304 6.004 -1.086 1.00 94.31 111 LEU A O 1
ATOM 842 N N . ALA A 1 112 ? 0.776 6.424 -3.241 1.00 92.50 112 ALA A N 1
ATOM 843 C CA . ALA A 1 112 ? -0.127 7.569 -3.367 1.00 92.50 112 ALA A CA 1
ATOM 844 C C . ALA A 1 112 ? -1.615 7.167 -3.333 1.00 92.50 112 ALA A C 1
ATOM 846 O O . ALA A 1 112 ? -2.461 7.972 -2.943 1.00 92.50 112 ALA A O 1
ATOM 847 N N . ARG A 1 113 ? -1.941 5.918 -3.693 1.00 92.31 113 ARG A N 1
ATOM 848 C CA . ARG A 1 113 ? -3.310 5.367 -3.658 1.00 92.31 113 ARG A CA 1
ATOM 849 C C . ARG A 1 113 ? -3.702 4.797 -2.294 1.00 92.31 113 ARG A C 1
ATOM 851 O O . ARG A 1 113 ? -4.865 4.435 -2.100 1.00 92.31 113 ARG A O 1
ATOM 858 N N . VAL A 1 114 ? -2.759 4.700 -1.357 1.00 94.06 114 VAL A N 1
ATOM 859 C CA . VAL A 1 114 ? -3.021 4.181 -0.012 1.00 94.06 114 VAL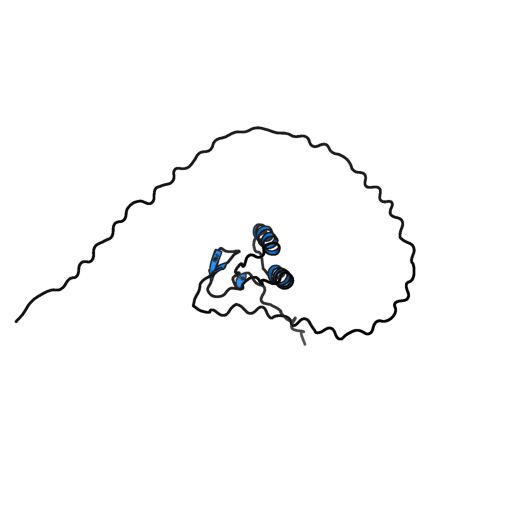 A CA 1
ATOM 860 C C . VAL A 1 114 ? -3.836 5.205 0.786 1.00 94.06 114 VAL A C 1
ATOM 862 O O . VAL A 1 114 ? -3.464 6.372 0.905 1.00 94.06 114 VAL A O 1
ATOM 865 N N . ILE A 1 115 ? -4.962 4.768 1.346 1.00 90.12 115 ILE A N 1
ATOM 866 C CA . ILE A 1 115 ? -5.829 5.569 2.213 1.00 90.12 115 ILE A CA 1
ATOM 867 C C . ILE A 1 115 ? -5.305 5.467 3.643 1.00 90.12 115 ILE A C 1
ATOM 869 O O . ILE A 1 115 ? -5.093 4.372 4.161 1.00 90.12 115 ILE A O 1
ATOM 873 N N . PHE A 1 116 ? -5.134 6.607 4.312 1.00 87.75 116 PHE A N 1
ATOM 874 C CA . PHE A 1 116 ? -4.713 6.647 5.712 1.00 87.75 116 PHE A CA 1
ATOM 875 C C . PHE A 1 116 ? -5.824 7.231 6.581 1.00 87.75 116 PHE A C 1
ATOM 877 O O . PHE A 1 116 ? -6.175 8.398 6.418 1.00 87.75 116 PHE A O 1
ATOM 884 N N . SER A 1 117 ? -6.310 6.464 7.558 1.00 81.25 117 SER A N 1
ATOM 885 C CA . SER A 1 117 ? -7.267 6.968 8.558 1.00 81.25 117 SER A CA 1
ATOM 886 C C . SER A 1 117 ? -6.589 7.806 9.648 1.00 81.25 117 SER A C 1
ATOM 888 O O . SER A 1 117 ? -7.224 8.644 10.280 1.00 81.25 117 SER A O 1
ATOM 890 N N . LYS A 1 118 ? -5.282 7.600 9.883 1.00 87.44 118 LYS A N 1
ATOM 891 C CA . LYS A 1 118 ? -4.498 8.281 10.929 1.00 87.44 118 LYS A CA 1
ATOM 892 C C . LYS A 1 118 ? -3.303 9.025 10.335 1.00 87.44 118 LYS A C 1
ATOM 894 O O . LYS A 1 118 ? -2.614 8.515 9.453 1.00 87.44 118 LYS A O 1
ATOM 899 N N . LYS A 1 119 ? -2.996 10.211 10.880 1.00 88.88 119 LYS A N 1
ATOM 900 C CA . LYS A 1 119 ? -1.815 11.011 10.489 1.00 88.88 119 LYS A CA 1
ATOM 901 C C . LYS A 1 119 ? -0.490 10.286 10.762 1.00 88.88 119 LYS A C 1
ATOM 903 O O . LYS A 1 119 ? 0.460 10.475 10.006 1.00 88.88 119 LYS A O 1
ATOM 908 N N . SER A 1 120 ? -0.428 9.443 11.796 1.00 89.19 120 SER A N 1
ATOM 909 C CA . SER A 1 120 ? 0.769 8.659 12.139 1.00 89.19 120 SER A CA 1
ATOM 910 C C . SER A 1 120 ? 1.222 7.754 10.988 1.00 89.19 120 SER A C 1
ATOM 912 O O . SER A 1 120 ? 2.409 7.707 10.676 1.00 89.19 120 SER A O 1
ATOM 914 N N . PHE A 1 121 ? 0.282 7.134 10.271 1.00 91.56 121 PHE A N 1
ATOM 915 C CA . PHE A 1 121 ? 0.581 6.236 9.153 1.00 91.56 121 PHE A CA 1
ATOM 916 C C . PHE A 1 121 ? 1.259 6.923 7.967 1.00 91.56 121 PHE A C 1
ATOM 918 O O . PHE A 1 121 ? 2.014 6.278 7.240 1.00 91.56 121 PHE A O 1
ATOM 925 N N . ARG A 1 1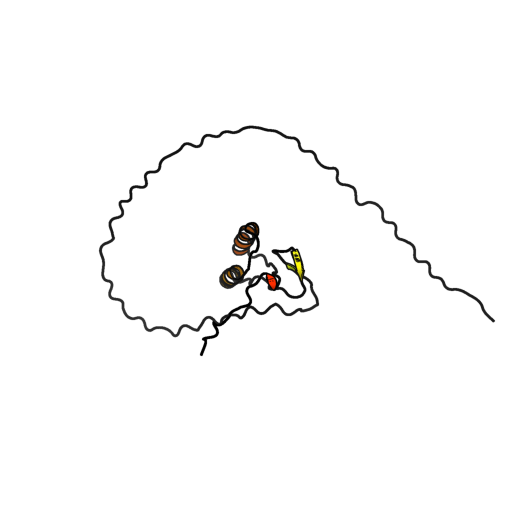22 ? 1.069 8.239 7.794 1.00 91.62 122 ARG A N 1
ATOM 926 C CA . ARG A 1 122 ? 1.736 8.992 6.721 1.00 91.62 122 ARG A CA 1
ATOM 927 C C . ARG A 1 122 ? 3.256 8.937 6.845 1.00 91.62 122 ARG A C 1
ATOM 929 O O . ARG A 1 122 ? 3.937 8.812 5.832 1.00 91.62 122 ARG A O 1
ATOM 936 N N . HIS A 1 123 ? 3.787 8.998 8.065 1.00 93.00 123 HIS A N 1
ATOM 937 C CA . HIS A 1 123 ? 5.231 8.925 8.297 1.00 93.00 123 HIS A CA 1
ATOM 938 C C . HIS A 1 123 ? 5.766 7.527 7.971 1.00 93.00 123 HIS A C 1
ATOM 940 O O . HIS A 1 123 ? 6.735 7.404 7.223 1.00 93.00 123 HIS A O 1
ATOM 946 N N . SER A 1 124 ? 5.081 6.479 8.438 1.00 92.19 124 SER A N 1
ATOM 947 C CA . SER A 1 124 ? 5.441 5.081 8.170 1.00 92.19 124 SER A CA 1
ATOM 948 C C . SER A 1 124 ? 5.412 4.740 6.679 1.00 92.19 124 SER A C 1
ATOM 950 O O . SER A 1 124 ? 6.270 4.004 6.196 1.00 92.19 124 SER A O 1
ATOM 952 N N . VAL A 1 125 ? 4.449 5.284 5.932 1.00 93.12 125 VAL A N 1
ATOM 953 C CA . VAL A 1 125 ? 4.325 5.055 4.485 1.00 93.12 125 VAL A CA 1
ATOM 954 C C . VAL A 1 125 ? 5.334 5.884 3.694 1.00 93.12 125 VAL A C 1
ATOM 956 O O . VAL A 1 125 ? 5.927 5.386 2.739 1.00 93.12 125 VAL A O 1
ATOM 959 N N . LYS A 1 126 ? 5.622 7.117 4.126 1.00 92.81 126 LYS A N 1
ATOM 960 C CA . LYS A 1 126 ? 6.697 7.929 3.540 1.00 92.81 126 LYS A CA 1
ATOM 961 C C . LYS A 1 126 ? 8.063 7.258 3.709 1.00 92.81 126 LYS A C 1
ATOM 963 O O . LYS A 1 126 ? 8.864 7.276 2.778 1.00 92.81 126 LYS A O 1
ATOM 968 N N . ALA A 1 127 ? 8.315 6.641 4.865 1.00 93.19 127 ALA A N 1
ATOM 969 C CA . ALA A 1 127 ? 9.516 5.843 5.094 1.00 93.19 127 ALA A CA 1
ATOM 970 C C . ALA A 1 127 ? 9.562 4.615 4.170 1.00 93.19 127 ALA A C 1
ATOM 972 O O . ALA A 1 127 ? 10.592 4.340 3.560 1.00 93.19 127 ALA A O 1
ATOM 973 N N . LEU A 1 128 ? 8.429 3.931 3.989 1.00 93.94 128 LEU A N 1
ATOM 974 C CA . LEU A 1 128 ? 8.319 2.777 3.099 1.00 93.94 128 LEU A CA 1
ATOM 975 C C . LEU A 1 128 ? 8.615 3.119 1.628 1.00 93.94 128 LEU A C 1
ATOM 977 O O . LEU A 1 128 ? 9.166 2.290 0.917 1.00 93.94 128 LEU A O 1
ATOM 981 N N . GLY A 1 129 ? 8.317 4.341 1.178 1.00 92.88 129 GLY A N 1
ATOM 982 C CA . GLY A 1 129 ? 8.657 4.797 -0.176 1.00 92.88 129 GLY A CA 1
ATOM 983 C C . GLY A 1 129 ? 10.161 4.916 -0.442 1.00 92.88 129 GLY A C 1
ATOM 984 O O . GLY A 1 129 ? 10.586 4.804 -1.588 1.00 92.88 129 GLY A O 1
ATOM 985 N N . ARG A 1 130 ? 10.970 5.116 0.607 1.00 92.44 130 ARG A N 1
ATOM 986 C CA . ARG A 1 130 ? 12.438 5.201 0.513 1.00 92.44 130 ARG A CA 1
ATOM 987 C C . ARG A 1 130 ? 13.113 3.833 0.601 1.00 92.44 130 ARG A C 1
ATOM 989 O O . ARG A 1 130 ? 14.241 3.683 0.147 1.00 92.44 130 ARG A O 1
ATOM 996 N N . ASN A 1 131 ? 12.424 2.853 1.178 1.00 91.00 131 ASN A N 1
ATOM 997 C CA . ASN A 1 131 ? 12.966 1.530 1.446 1.00 91.00 131 ASN A CA 1
ATOM 998 C C . ASN A 1 131 ? 12.528 0.532 0.365 1.00 91.00 131 ASN A C 1
ATOM 1000 O O . ASN A 1 131 ? 11.396 0.556 -0.115 1.00 91.00 131 ASN A O 1
ATOM 1004 N N . ALA A 1 132 ? 13.405 -0.412 0.018 1.00 89.94 132 ALA A N 1
ATOM 1005 C CA . ALA A 1 132 ? 13.080 -1.477 -0.935 1.00 89.94 132 ALA A CA 1
ATOM 1006 C C . ALA A 1 132 ? 12.185 -2.587 -0.339 1.00 89.94 132 ALA A C 1
ATOM 1008 O O . ALA A 1 132 ? 11.818 -3.527 -1.045 1.00 89.94 132 ALA A O 1
ATOM 1009 N N . THR A 1 133 ? 11.795 -2.474 0.934 1.00 94.94 133 THR A N 1
ATOM 1010 C CA . THR A 1 133 ? 11.016 -3.477 1.670 1.00 94.94 133 THR A CA 1
ATOM 1011 C C . THR A 1 133 ? 9.645 -3.720 1.043 1.00 94.94 133 THR A C 1
ATOM 1013 O O . THR A 1 133 ? 8.927 -2.784 0.682 1.00 94.94 133 THR A O 1
ATOM 1016 N N . THR A 1 134 ? 9.268 -4.995 0.930 1.00 95.44 134 THR A N 1
ATOM 1017 C CA . THR A 1 134 ? 7.929 -5.385 0.477 1.00 95.44 134 THR A CA 1
ATOM 1018 C C . THR A 1 134 ? 6.955 -5.319 1.646 1.00 95.44 134 THR A C 1
ATOM 1020 O O . THR A 1 134 ? 7.145 -6.014 2.641 1.00 95.44 134 THR A O 1
ATOM 1023 N N . ALA A 1 135 ? 5.908 -4.508 1.521 1.00 96.62 135 ALA A N 1
ATOM 1024 C CA . ALA A 1 135 ? 4.817 -4.445 2.489 1.00 96.62 135 ALA A CA 1
ATOM 1025 C C . ALA A 1 135 ? 3.491 -4.847 1.840 1.00 96.62 135 ALA A C 1
ATOM 1027 O O . ALA A 1 135 ? 3.314 -4.696 0.629 1.00 96.62 135 ALA A O 1
ATOM 1028 N N . TYR A 1 136 ? 2.565 -5.336 2.663 1.00 96.69 136 TYR A N 1
ATOM 1029 C CA . TYR A 1 136 ? 1.251 -5.804 2.233 1.00 96.69 136 TYR A CA 1
ATOM 1030 C C . TYR A 1 136 ? 0.156 -4.881 2.769 1.00 96.69 136 TYR A C 1
ATOM 1032 O O . TYR A 1 136 ? 0.175 -4.482 3.933 1.00 96.69 136 TYR A O 1
ATOM 1040 N N . PHE A 1 137 ? -0.819 -4.555 1.927 1.00 95.81 137 PHE A N 1
ATOM 1041 C CA . PHE A 1 137 ? -1.948 -3.688 2.261 1.00 95.81 137 PHE A CA 1
ATOM 1042 C C . PHE A 1 137 ? -3.258 -4.427 2.008 1.00 95.81 137 PHE A C 1
ATOM 1044 O O . PHE A 1 137 ? -3.411 -5.065 0.968 1.00 95.81 137 PHE A O 1
ATOM 1051 N N . CYS A 1 138 ? -4.202 -4.367 2.949 1.00 94.88 138 CYS A N 1
ATOM 1052 C CA . CYS A 1 138 ? -5.532 -4.921 2.715 1.00 94.88 138 CYS A CA 1
ATOM 1053 C C . CYS A 1 138 ? -6.318 -4.056 1.721 1.00 94.88 138 CYS A C 1
ATOM 1055 O O . CYS A 1 138 ? -5.979 -2.897 1.471 1.00 94.88 138 CYS A O 1
ATOM 1057 N N . VAL A 1 139 ? -7.386 -4.630 1.172 1.00 93.12 139 VAL A N 1
ATOM 1058 C CA . VAL A 1 139 ? -8.231 -3.982 0.159 1.00 93.12 139 VAL A CA 1
ATOM 1059 C C . VAL A 1 139 ? -8.876 -2.680 0.644 1.00 93.12 139 VAL A C 1
ATOM 1061 O O . VAL A 1 139 ? -9.049 -1.769 -0.151 1.00 93.12 139 VAL A O 1
ATOM 1064 N N . GLU A 1 140 ? -9.161 -2.559 1.941 1.00 93.81 140 GLU A N 1
ATOM 1065 C CA . GLU A 1 140 ? -9.789 -1.368 2.536 1.00 93.81 140 GLU A CA 1
ATOM 1066 C C . GLU A 1 140 ? -8.859 -0.148 2.559 1.00 93.81 140 GLU A C 1
ATOM 1068 O O . GLU A 1 140 ? -9.316 0.992 2.542 1.00 93.81 140 GLU A O 1
ATOM 1073 N N . HIS A 1 141 ? -7.543 -0.377 2.582 1.00 94.62 141 HIS A N 1
ATOM 1074 C CA . HIS A 1 141 ? -6.547 0.692 2.618 1.00 94.62 141 HIS A CA 1
ATOM 1075 C C . HIS A 1 141 ? -6.063 1.113 1.229 1.00 94.62 141 HIS A C 1
ATOM 1077 O O . HIS A 1 141 ? -5.204 1.986 1.139 1.00 94.62 141 HIS A O 1
ATOM 1083 N N . ILE A 1 142 ? -6.577 0.527 0.146 1.00 93.00 142 ILE A N 1
ATOM 1084 C CA . ILE A 1 142 ? -6.184 0.867 -1.225 1.00 93.00 142 ILE A CA 1
ATOM 1085 C C . ILE A 1 142 ? -7.389 1.451 -1.954 1.00 93.00 142 ILE A C 1
ATOM 1087 O O . ILE A 1 142 ? -8.433 0.811 -2.039 1.00 93.00 142 ILE A O 1
ATOM 1091 N N . ARG A 1 143 ? -7.241 2.650 -2.533 1.00 86.12 143 ARG A N 1
ATOM 1092 C CA . ARG A 1 143 ? -8.236 3.179 -3.478 1.00 86.12 143 ARG A CA 1
ATOM 1093 C C . ARG A 1 143 ? -8.223 2.319 -4.737 1.00 86.12 143 ARG A C 1
ATOM 1095 O O . ARG A 1 143 ? -7.318 2.429 -5.561 1.00 86.12 143 ARG A O 1
ATOM 1102 N N . THR A 1 144 ? -9.212 1.443 -4.858 1.00 75.69 144 THR A N 1
ATOM 1103 C CA . THR A 1 144 ? -9.432 0.588 -6.033 1.00 75.69 144 THR A CA 1
ATOM 1104 C C . THR A 1 144 ? -10.213 1.303 -7.133 1.00 75.69 144 THR A C 1
ATOM 1106 O O . THR A 1 144 ? -10.205 0.861 -8.279 1.00 75.69 144 THR A O 1
ATOM 1109 N N . SER A 1 145 ? -10.831 2.439 -6.817 1.00 60.06 145 SER A N 1
ATOM 1110 C CA . SER A 1 145 ? -11.553 3.264 -7.768 1.00 60.06 145 SER A CA 1
ATOM 1111 C C . SER A 1 145 ? -10.597 4.092 -8.630 1.00 60.06 145 SER A C 1
ATOM 1113 O O . SER A 1 145 ? -10.205 5.206 -8.289 1.00 60.06 145 SER A O 1
ATOM 1115 N N . VAL A 1 146 ? -10.315 3.588 -9.833 1.00 56.88 146 VAL A N 1
ATOM 1116 C CA . VAL A 1 146 ? -10.519 4.451 -11.002 1.00 56.88 146 VAL A CA 1
ATOM 1117 C C . VAL A 1 146 ? -12.035 4.526 -11.166 1.00 56.88 146 VAL A C 1
ATOM 1119 O O . VAL A 1 146 ? -12.627 3.792 -11.949 1.00 56.88 146 VAL A O 1
ATOM 1122 N N . GLU A 1 147 ? -12.695 5.335 -10.340 1.00 53.81 147 GLU A N 1
ATOM 1123 C CA . GLU A 1 147 ? -14.036 5.795 -10.680 1.00 53.81 147 GLU A CA 1
ATOM 1124 C C . GLU A 1 147 ? -13.831 6.671 -11.909 1.00 53.81 147 GLU A C 1
ATOM 1126 O O . GLU A 1 147 ? -13.483 7.844 -11.798 1.00 53.81 147 GLU A O 1
ATOM 1131 N N . ILE A 1 148 ? -13.925 6.063 -13.096 1.00 56.41 148 ILE A N 1
ATOM 1132 C CA . ILE A 1 148 ? -14.113 6.813 -14.331 1.00 56.41 148 ILE A CA 1
ATOM 1133 C C . ILE A 1 148 ? -15.361 7.647 -14.044 1.00 56.41 148 ILE A C 1
ATOM 1135 O O . ILE A 1 148 ? -16.400 7.036 -13.770 1.00 56.41 148 ILE A O 1
ATOM 1139 N N . PRO A 1 149 ? -15.266 8.988 -13.987 1.00 48.75 149 PRO A N 1
ATOM 1140 C CA . PRO A 1 149 ? -16.430 9.812 -13.722 1.00 48.75 149 PRO A CA 1
ATOM 1141 C C . PRO A 1 149 ? -17.496 9.394 -14.730 1.00 48.75 149 PRO A C 1
ATOM 1143 O O . PRO A 1 149 ? -17.275 9.476 -15.936 1.00 48.75 149 PRO A O 1
ATOM 1146 N N . GLN A 1 150 ? -18.597 8.832 -14.230 1.00 53.28 150 GLN A N 1
ATOM 1147 C CA . GLN A 1 150 ? -19.751 8.497 -15.048 1.00 53.28 150 GLN A CA 1
ATOM 1148 C C . GLN A 1 150 ? -20.249 9.832 -15.597 1.00 53.28 150 GLN A C 1
ATOM 1150 O O . GLN A 1 150 ? -20.848 10.622 -14.867 1.00 53.28 150 GLN A O 1
ATOM 1155 N N . GLU A 1 151 ? -19.889 10.126 -16.845 1.00 67.62 151 GLU A N 1
ATOM 1156 C CA . GLU A 1 151 ? -20.384 11.281 -17.575 1.00 67.62 151 GLU A CA 1
ATOM 1157 C C . GLU A 1 151 ? -21.904 11.124 -17.620 1.00 67.62 151 GLU A C 1
ATOM 1159 O O . GLU A 1 151 ? -22.429 10.211 -18.258 1.00 67.62 151 GLU A O 1
ATOM 1164 N N . LYS A 1 152 ? -22.604 11.928 -16.813 1.00 61.47 152 LYS A N 1
ATOM 1165 C CA . LYS A 1 152 ? -24.064 12.001 -16.830 1.00 61.47 152 LYS A CA 1
ATOM 1166 C C . LYS A 1 152 ? -24.473 12.394 -18.249 1.00 61.47 152 LYS A C 1
ATOM 1168 O O . LYS A 1 152 ? -24.222 13.533 -18.640 1.00 61.47 152 LYS A O 1
ATOM 1173 N N . GLN A 1 153 ? -25.052 11.447 -18.983 1.00 61.50 153 GLN A N 1
ATOM 1174 C CA . GLN A 1 153 ? -25.801 11.716 -20.210 1.00 61.50 153 GLN A CA 1
ATOM 1175 C C . GLN A 1 153 ? -27.112 12.433 -19.889 1.00 61.50 153 GLN A C 1
ATOM 1177 O O . GLN A 1 153 ? -27.700 12.134 -18.821 1.00 61.50 153 GLN A O 1
#

Organism: NCBI:txid1317129